Protein AF-A0A434STE9-F1 (afdb_monomer_lite)

Secondary structure (DSSP, 8-state):
---------------HHHHHIIIIIHHHHHHHHT-SSGGGS-----------

Structure (mmCIF, N/CA/C/O backbone):
data_AF-A0A434STE9-F1
#
_entry.id   AF-A0A434STE9-F1
#
loop_
_atom_site.group_PDB
_atom_site.id
_atom_site.type_symbol
_atom_site.label_atom_id
_atom_site.label_alt_id
_atom_site.label_comp_id
_atom_site.label_asym_id
_atom_site.label_entity_id
_atom_site.label_seq_id
_atom_site.pdbx_PDB_ins_code
_atom_site.Cartn_x
_atom_site.Cartn_y
_atom_site.Cartn_z
_atom_site.occupancy
_atom_site.B_iso_or_equiv
_atom_site.auth_seq_id
_atom_site.auth_comp_id
_atom_site.auth_asym_id
_atom_site.auth_atom_id
_atom_site.pdbx_PDB_model_num
ATOM 1 N N . MET A 1 1 ? 43.449 -17.905 17.628 1.00 41.59 1 MET A N 1
ATOM 2 C CA . MET A 1 1 ? 42.538 -19.020 17.282 1.00 41.59 1 MET A CA 1
ATOM 3 C C . MET A 1 1 ? 41.318 -18.896 18.193 1.00 41.59 1 MET A C 1
ATOM 5 O O . MET A 1 1 ? 41.399 -19.224 19.363 1.00 41.59 1 MET A O 1
ATOM 9 N N . ALA A 1 2 ? 40.377 -18.024 17.836 1.00 49.75 2 ALA A N 1
ATOM 10 C CA .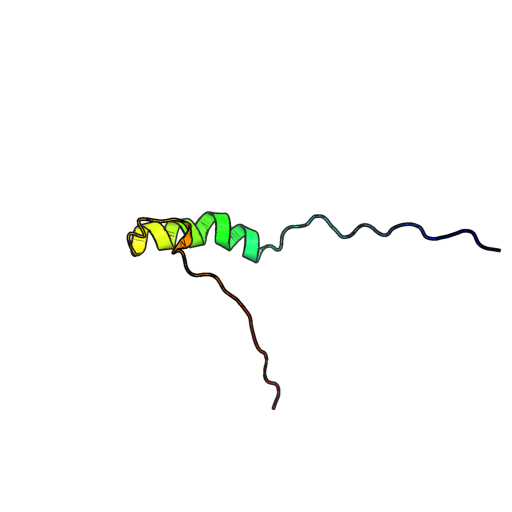 ALA A 1 2 ? 39.178 -18.332 17.044 1.00 49.75 2 ALA A CA 1
ATOM 11 C C . ALA A 1 2 ? 38.079 -19.033 17.876 1.00 49.75 2 ALA A C 1
ATOM 13 O O . ALA A 1 2 ? 37.982 -20.253 17.905 1.00 49.75 2 ALA A O 1
ATOM 14 N N . LYS A 1 3 ? 37.250 -18.217 18.538 1.00 44.72 3 LYS A N 1
ATOM 15 C CA . LYS A 1 3 ? 35.855 -18.512 18.909 1.00 44.72 3 LYS A CA 1
ATOM 16 C C . LYS A 1 3 ? 35.053 -17.284 18.449 1.00 44.72 3 LYS A C 1
ATOM 18 O O . LYS A 1 3 ? 35.320 -16.188 18.924 1.00 44.72 3 LYS A O 1
ATOM 23 N N . ALA A 1 4 ? 34.438 -17.368 17.271 1.00 45.12 4 ALA A N 1
ATOM 24 C CA . ALA A 1 4 ? 33.014 -17.658 17.067 1.00 45.12 4 ALA A CA 1
ATOM 25 C C . ALA A 1 4 ? 32.138 -16.381 17.111 1.00 45.12 4 ALA A C 1
ATOM 27 O O . ALA A 1 4 ? 31.688 -15.946 18.163 1.00 45.12 4 ALA A O 1
ATOM 28 N N . GLU A 1 5 ? 31.983 -15.798 15.915 1.00 53.41 5 GLU A N 1
ATOM 29 C CA . GLU A 1 5 ? 30.812 -15.095 15.353 1.00 53.41 5 GLU A CA 1
ATOM 30 C C . GLU A 1 5 ? 30.096 -14.014 16.188 1.00 53.41 5 GLU A C 1
ATOM 32 O O . GLU A 1 5 ? 29.089 -14.238 16.860 1.00 53.41 5 GLU A O 1
ATOM 37 N N . THR A 1 6 ? 30.533 -12.765 16.009 1.00 48.38 6 THR A N 1
ATOM 38 C CA . THR A 1 6 ? 29.764 -11.566 16.360 1.00 48.38 6 THR A CA 1
ATOM 39 C C . THR A 1 6 ? 28.675 -11.286 15.317 1.00 48.38 6 THR A C 1
ATOM 41 O O . THR A 1 6 ? 28.888 -10.662 14.282 1.00 48.38 6 THR A O 1
ATOM 44 N N . LYS A 1 7 ? 27.473 -11.762 15.645 1.00 55.34 7 LYS A N 1
ATOM 45 C CA . LYS A 1 7 ? 26.137 -11.372 15.160 1.00 55.34 7 LYS A CA 1
ATOM 46 C C . LYS A 1 7 ? 26.073 -9.910 14.660 1.00 55.34 7 LYS A C 1
ATOM 48 O O . LYS A 1 7 ? 25.945 -8.987 15.463 1.00 55.34 7 LYS A O 1
ATOM 53 N N . GLN A 1 8 ? 26.140 -9.687 13.344 1.00 49.28 8 GLN A N 1
ATOM 54 C CA . GLN A 1 8 ? 25.977 -8.350 12.757 1.00 49.28 8 GLN A CA 1
ATOM 55 C C . GLN A 1 8 ? 24.493 -8.003 12.602 1.00 49.28 8 GLN A C 1
ATOM 57 O O . GLN A 1 8 ? 23.698 -8.751 12.036 1.00 49.28 8 GLN A O 1
ATOM 62 N N . ALA A 1 9 ? 24.130 -6.860 13.179 1.00 51.31 9 ALA A N 1
ATOM 63 C CA . ALA A 1 9 ? 22.787 -6.321 13.270 1.00 51.31 9 ALA A CA 1
ATOM 64 C C . ALA A 1 9 ? 22.189 -6.025 11.884 1.00 51.31 9 ALA A C 1
ATOM 66 O O . ALA A 1 9 ? 22.538 -5.038 11.239 1.00 51.31 9 ALA A O 1
ATOM 67 N N . ALA A 1 10 ? 21.226 -6.845 11.458 1.00 52.19 10 ALA A N 1
ATOM 68 C CA . ALA A 1 10 ? 20.295 -6.467 10.406 1.00 52.19 10 ALA A CA 1
ATOM 69 C C . ALA A 1 10 ? 19.465 -5.288 10.924 1.00 52.19 10 ALA A C 1
ATOM 71 O O . ALA A 1 10 ? 18.635 -5.440 11.823 1.00 52.19 10 ALA A O 1
ATOM 72 N N . ALA A 1 11 ? 19.761 -4.098 10.405 1.00 52.25 11 ALA A N 1
ATOM 73 C CA . ALA A 1 11 ? 19.044 -2.875 10.699 1.00 52.25 11 ALA A CA 1
ATOM 74 C C . ALA A 1 11 ? 17.533 -3.133 10.674 1.00 52.25 11 ALA A C 1
ATOM 76 O O . ALA A 1 11 ? 16.953 -3.497 9.652 1.00 52.25 11 ALA A O 1
ATOM 77 N N . LYS A 1 12 ? 16.901 -2.912 11.824 1.00 58.81 12 LYS A N 1
ATOM 78 C CA . LYS A 1 12 ? 15.456 -2.932 12.058 1.00 58.81 12 LYS A CA 1
ATOM 79 C C . LYS A 1 12 ? 14.794 -1.711 11.392 1.00 58.81 12 LYS A C 1
ATOM 81 O O . LYS A 1 12 ? 14.020 -1.005 12.021 1.00 58.81 12 LYS A O 1
ATOM 86 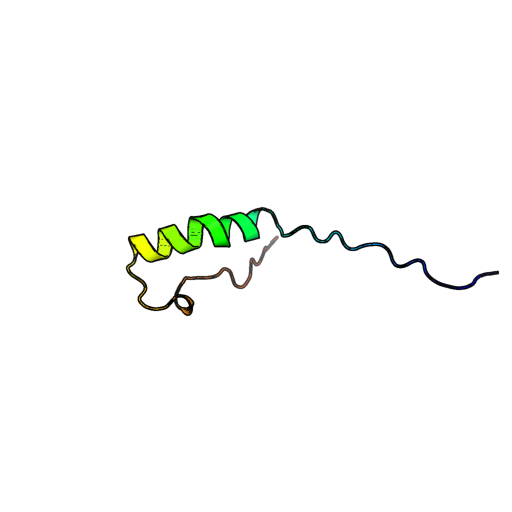N N . ASN A 1 13 ? 15.172 -1.410 10.150 1.00 65.94 13 ASN A N 1
ATOM 87 C CA . ASN A 1 13 ? 14.676 -0.284 9.375 1.00 65.94 13 ASN A CA 1
ATOM 88 C C . ASN A 1 13 ? 13.639 -0.812 8.395 1.00 65.94 13 ASN A C 1
ATOM 90 O O . ASN A 1 13 ? 13.964 -1.476 7.413 1.00 65.94 13 ASN A O 1
ATOM 94 N N . GLU A 1 14 ? 12.373 -0.538 8.690 1.00 73.62 14 GLU A N 1
ATOM 95 C CA . GLU A 1 14 ? 11.287 -0.800 7.760 1.00 73.62 14 GLU A CA 1
ATOM 96 C C . GLU A 1 14 ? 11.579 -0.108 6.411 1.00 73.62 14 GLU A C 1
ATOM 98 O O . GLU A 1 14 ? 11.961 1.068 6.400 1.00 73.62 14 GLU A O 1
ATOM 103 N N . PRO A 1 15 ? 11.436 -0.802 5.263 1.00 87.25 15 PRO A N 1
ATOM 104 C CA . PRO A 1 15 ? 11.653 -0.187 3.959 1.00 87.25 15 PRO A CA 1
ATOM 105 C C . PRO A 1 15 ? 10.793 1.071 3.812 1.00 87.25 15 PRO A C 1
ATOM 107 O O . PRO A 1 15 ? 9.583 1.024 4.032 1.00 87.25 15 PRO A O 1
ATOM 110 N N . ARG A 1 16 ? 11.396 2.195 3.402 1.00 86.81 16 ARG A N 1
ATOM 111 C CA . ARG A 1 16 ? 10.709 3.502 3.304 1.00 86.81 16 ARG A CA 1
ATOM 112 C C . ARG A 1 16 ? 9.376 3.411 2.553 1.00 86.81 16 ARG A C 1
ATOM 114 O O . ARG A 1 16 ? 8.377 3.961 3.000 1.00 86.81 16 ARG A O 1
ATOM 121 N N . LEU A 1 17 ? 9.355 2.669 1.445 1.00 85.50 17 LEU A N 1
ATOM 122 C CA . LEU A 1 17 ? 8.160 2.477 0.615 1.00 85.50 17 LEU A CA 1
ATOM 123 C C . LEU A 1 17 ? 7.084 1.621 1.296 1.00 85.50 17 LEU A C 1
ATOM 125 O O . LEU A 1 17 ? 5.897 1.853 1.094 1.00 85.50 17 LEU A O 1
ATOM 129 N N . LYS A 1 18 ? 7.480 0.666 2.144 1.00 85.62 18 LYS A N 1
ATOM 130 C CA . LYS A 1 18 ? 6.547 -0.166 2.911 1.00 85.62 18 LYS A CA 1
ATOM 131 C C . LYS A 1 18 ? 5.804 0.657 3.970 1.00 85.62 18 LYS A C 1
ATOM 133 O O . LYS A 1 18 ? 4.611 0.433 4.177 1.00 85.62 18 LYS A O 1
ATOM 138 N N . LYS A 1 19 ? 6.485 1.624 4.591 1.00 88.50 19 LYS A N 1
ATOM 139 C CA . LYS A 1 19 ? 5.872 2.577 5.525 1.00 88.50 19 LYS A CA 1
ATOM 140 C C . LYS A 1 19 ? 4.852 3.477 4.818 1.00 88.50 19 LYS A C 1
ATOM 142 O O . LYS A 1 19 ? 3.704 3.556 5.239 1.00 88.50 19 LYS A O 1
ATOM 147 N N . VAL A 1 20 ? 5.239 4.068 3.684 1.00 87.88 20 VAL A N 1
ATOM 148 C CA . VAL A 1 20 ? 4.346 4.906 2.858 1.00 87.88 20 VAL A CA 1
ATOM 149 C C . VAL A 1 20 ? 3.107 4.124 2.408 1.00 87.88 20 VAL A C 1
ATOM 151 O O . VAL A 1 20 ? 1.986 4.617 2.516 1.00 87.88 20 VAL A O 1
ATOM 154 N N . TYR A 1 21 ? 3.276 2.872 1.975 1.00 89.00 21 TYR A N 1
ATOM 155 C CA . TYR A 1 21 ? 2.148 2.034 1.572 1.00 89.00 21 TYR A CA 1
ATOM 156 C C . TYR A 1 21 ? 1.115 1.844 2.697 1.00 89.00 21 TYR A C 1
ATOM 158 O O . TYR A 1 21 ? -0.086 1.978 2.463 1.00 89.00 21 TYR A O 1
ATOM 166 N N . GLN A 1 22 ? 1.578 1.577 3.921 1.00 85.50 22 GLN A N 1
ATOM 167 C CA . GLN A 1 22 ? 0.704 1.364 5.077 1.00 85.50 22 GLN A CA 1
ATOM 168 C C . GLN A 1 22 ? 0.021 2.651 5.553 1.00 85.50 22 GLN A C 1
ATOM 170 O O . GLN A 1 22 ? -1.161 2.623 5.888 1.00 85.50 22 GLN A O 1
ATOM 175 N N . GLU A 1 23 ? 0.748 3.769 5.588 1.00 88.69 23 GLU A N 1
ATOM 176 C CA . GLU A 1 23 ? 0.254 5.009 6.196 1.00 88.69 23 GLU A CA 1
ATOM 177 C C . GLU A 1 23 ? -0.647 5.824 5.266 1.00 88.69 23 GLU A C 1
ATOM 179 O O . GLU A 1 23 ? -1.645 6.381 5.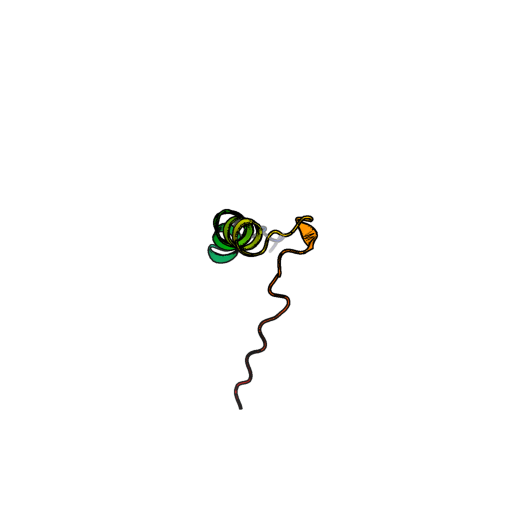725 1.00 88.69 23 GLU A O 1
ATOM 184 N N . THR A 1 24 ? -0.301 5.907 3.978 1.00 88.19 24 THR A N 1
ATOM 185 C CA . THR A 1 24 ? -0.955 6.818 3.021 1.00 88.19 24 THR A CA 1
ATOM 186 C C . THR A 1 24 ? -1.713 6.074 1.933 1.00 88.19 24 THR A C 1
ATOM 188 O O . THR A 1 24 ? -2.897 6.332 1.732 1.00 88.19 24 THR A O 1
ATOM 191 N N . ILE A 1 25 ? -1.070 5.121 1.254 1.00 87.12 25 ILE A N 1
ATOM 192 C CA . ILE A 1 25 ? -1.657 4.487 0.061 1.00 87.12 25 ILE A CA 1
ATOM 193 C C . ILE A 1 25 ? -2.858 3.610 0.433 1.00 87.12 25 ILE A C 1
ATOM 195 O O . ILE A 1 25 ? -3.894 3.697 -0.216 1.00 87.12 25 ILE A O 1
ATOM 199 N N . ARG A 1 26 ? -2.763 2.807 1.501 1.00 86.81 26 ARG A N 1
ATOM 200 C CA . ARG A 1 26 ? -3.865 1.937 1.947 1.00 86.81 26 ARG A CA 1
ATOM 201 C C . ARG A 1 26 ? -5.138 2.720 2.276 1.00 86.81 26 ARG A C 1
ATOM 203 O O . ARG A 1 26 ? -6.215 2.303 1.863 1.00 86.81 26 ARG A O 1
ATOM 210 N N . LYS A 1 27 ? -5.006 3.853 2.972 1.00 86.56 27 LYS A N 1
ATOM 211 C CA . LYS A 1 27 ? -6.139 4.720 3.332 1.00 86.56 27 LYS A CA 1
ATOM 212 C C . LYS A 1 27 ? -6.745 5.383 2.100 1.00 86.56 27 LYS A C 1
ATOM 214 O O . LYS A 1 27 ? -7.946 5.280 1.889 1.00 86.56 27 LYS A O 1
ATOM 219 N N . ALA A 1 28 ? -5.901 5.955 1.238 1.00 88.06 28 ALA A N 1
ATOM 220 C CA . ALA A 1 28 ? -6.352 6.573 -0.005 1.00 88.06 28 ALA A CA 1
ATOM 221 C C . ALA A 1 28 ? -7.089 5.575 -0.918 1.00 88.06 28 ALA A C 1
ATOM 223 O O . ALA A 1 28 ? -8.118 5.913 -1.492 1.00 88.06 28 ALA A O 1
ATOM 224 N N . LEU A 1 29 ? -6.607 4.330 -1.020 1.00 86.69 29 LEU A N 1
ATOM 225 C CA . LEU A 1 29 ? -7.270 3.282 -1.802 1.00 86.69 29 LEU A CA 1
ATOM 226 C C . LEU A 1 29 ? -8.597 2.833 -1.180 1.00 86.69 29 LEU A C 1
ATOM 228 O O . LEU A 1 29 ? -9.542 2.554 -1.911 1.00 86.69 29 LEU A O 1
ATOM 232 N N . GLN A 1 30 ? -8.681 2.759 0.148 1.00 83.88 30 GLN A N 1
ATOM 233 C CA . GLN A 1 30 ? -9.926 2.412 0.830 1.00 83.88 30 GLN A CA 1
ATOM 234 C C . GLN A 1 30 ? -10.999 3.488 0.629 1.00 83.88 30 GLN A C 1
ATOM 236 O O . GLN A 1 30 ? -12.139 3.148 0.329 1.00 83.88 30 GLN A O 1
ATOM 241 N N . GLU A 1 31 ? -10.630 4.766 0.721 1.00 84.50 31 GLU A N 1
ATOM 242 C CA . GLU A 1 31 ? -11.544 5.896 0.509 1.00 84.50 31 GLU A CA 1
ATOM 243 C C . GLU A 1 31 ? -11.982 6.035 -0.955 1.00 84.50 31 GLU A C 1
ATOM 245 O O . GLU A 1 31 ? -13.155 6.272 -1.225 1.00 84.50 31 GLU A O 1
ATOM 250 N N . GLN A 1 32 ? -11.063 5.866 -1.912 1.00 83.38 32 GLN A N 1
ATOM 251 C CA . GLN A 1 32 ? -11.369 6.035 -3.338 1.00 83.38 32 GLN A CA 1
ATOM 252 C C . GLN A 1 32 ? -12.237 4.915 -3.913 1.00 83.38 32 GLN A C 1
ATOM 254 O O . GLN A 1 32 ? -13.042 5.168 -4.807 1.00 83.38 32 GLN A O 1
ATOM 259 N N . PHE A 1 33 ? -12.062 3.683 -3.432 1.00 82.69 33 PHE A N 1
ATOM 260 C CA . PHE A 1 33 ? -12.720 2.506 -4.004 1.00 82.69 33 PHE A CA 1
ATOM 261 C C . PHE A 1 33 ? -13.746 1.859 -3.068 1.00 82.69 33 PHE A C 1
ATOM 263 O O . PHE A 1 33 ? -14.410 0.911 -3.476 1.00 82.69 33 PHE A O 1
ATOM 270 N N . GLY A 1 34 ? -13.900 2.366 -1.840 1.00 81.00 34 GLY A N 1
ATOM 271 C CA . GLY A 1 34 ? -14.924 1.910 -0.901 1.00 81.00 34 GLY A CA 1
ATOM 272 C C . GLY A 1 34 ? -14.770 0.445 -0.493 1.00 81.00 34 GLY A C 1
ATOM 273 O O . GLY A 1 34 ? -15.764 -0.266 -0.401 1.00 81.00 34 GLY A O 1
ATOM 274 N N . TYR A 1 35 ? -13.540 -0.038 -0.291 1.00 81.12 35 TYR A N 1
ATOM 275 C CA . TYR A 1 35 ? -13.327 -1.424 0.135 1.00 81.12 35 TYR A CA 1
ATOM 276 C C . TYR A 1 35 ? -13.888 -1.648 1.549 1.00 81.12 35 TYR A C 1
ATOM 278 O O . TYR A 1 35 ? -13.343 -1.127 2.527 1.00 81.12 35 TYR A O 1
ATOM 286 N N . ASP A 1 36 ? -14.927 -2.482 1.657 1.00 75.06 36 ASP A N 1
ATOM 287 C CA . ASP A 1 36 ? -15.548 -2.867 2.936 1.00 75.06 36 ASP A CA 1
ATOM 288 C C . ASP A 1 36 ? -14.593 -3.660 3.839 1.00 75.06 36 ASP A C 1
ATOM 290 O O . ASP A 1 36 ? -14.741 -3.684 5.061 1.00 75.06 36 ASP A O 1
ATOM 294 N N . ASN A 1 37 ? -13.601 -4.330 3.243 1.00 80.00 37 ASN A N 1
ATOM 295 C CA . ASN A 1 37 ? -12.649 -5.161 3.963 1.00 80.00 37 ASN A CA 1
ATOM 296 C C . ASN A 1 37 ? -11.207 -4.727 3.695 1.00 80.00 37 ASN A C 1
ATOM 298 O O . ASN A 1 37 ? -10.720 -4.704 2.566 1.00 80.00 37 ASN A O 1
ATOM 302 N N . GLU A 1 38 ? -10.478 -4.499 4.777 1.00 75.56 38 GLU A N 1
ATOM 303 C CA . GLU A 1 38 ? -9.066 -4.133 4.803 1.00 75.56 38 GLU A CA 1
ATOM 304 C C . GLU A 1 38 ? -8.130 -5.108 4.065 1.00 75.56 38 GLU A C 1
ATOM 306 O O . GLU A 1 38 ? -7.050 -4.727 3.605 1.00 75.56 38 GLU A O 1
ATOM 311 N N . MET A 1 39 ? -8.529 -6.376 3.954 1.00 84.38 39 MET A N 1
ATOM 312 C CA . MET A 1 39 ? -7.772 -7.407 3.237 1.00 84.38 39 MET A CA 1
ATOM 313 C C . MET A 1 39 ? -7.956 -7.360 1.714 1.00 84.38 39 MET A C 1
ATOM 315 O O . MET A 1 39 ? -7.168 -7.982 1.004 1.00 84.38 39 MET A O 1
ATOM 319 N N . GLN A 1 40 ? -8.960 -6.635 1.208 1.00 83.31 40 GLN A N 1
ATOM 320 C CA . GLN A 1 40 ? -9.183 -6.446 -0.232 1.00 83.31 40 GLN A CA 1
ATOM 321 C C . GLN A 1 40 ? -8.256 -5.388 -0.836 1.00 83.31 40 GLN A C 1
ATOM 323 O O . GLN A 1 40 ? -8.135 -5.313 -2.057 1.00 83.31 40 GLN A O 1
ATOM 328 N N . VAL A 1 41 ? -7.576 -4.590 -0.002 1.00 85.56 41 VAL A N 1
ATOM 329 C CA . VAL A 1 41 ? -6.662 -3.553 -0.485 1.00 85.56 41 VAL A CA 1
ATOM 330 C C . VAL A 1 41 ? -5.528 -4.200 -1.301 1.00 8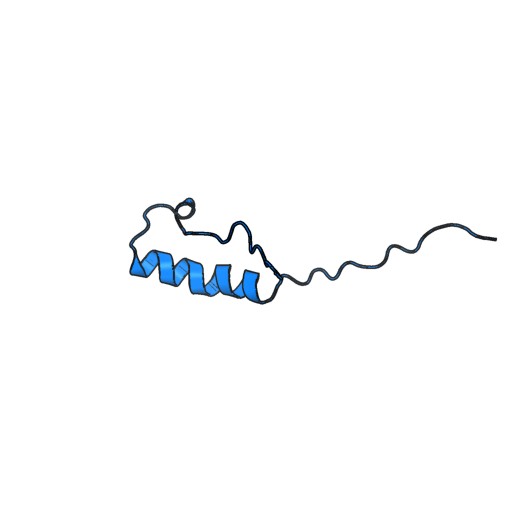5.56 41 VAL A C 1
ATOM 332 O O . VAL A 1 41 ? -4.785 -5.028 -0.758 1.00 85.56 41 VAL A O 1
ATOM 335 N N . PRO A 1 42 ? -5.351 -3.828 -2.587 1.00 85.50 42 PRO A N 1
ATOM 336 C CA . PRO A 1 42 ? -4.361 -4.446 -3.466 1.00 85.50 42 PRO A CA 1
ATOM 337 C C . PRO A 1 42 ? -2.927 -4.314 -2.941 1.00 85.50 42 PRO A C 1
ATOM 339 O O . PRO A 1 42 ? -2.511 -3.235 -2.512 1.00 85.50 42 PRO A O 1
ATOM 342 N N . ARG A 1 43 ? -2.148 -5.403 -3.016 1.00 88.38 43 ARG A N 1
ATOM 343 C CA . ARG A 1 43 ? -0.730 -5.475 -2.612 1.00 88.38 43 ARG A CA 1
AT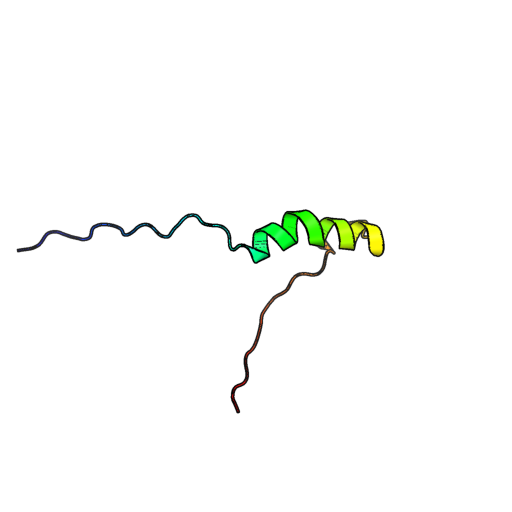OM 344 C C . ARG A 1 43 ? 0.159 -5.861 -3.794 1.00 88.38 43 ARG A C 1
ATOM 346 O O . ARG A 1 43 ? 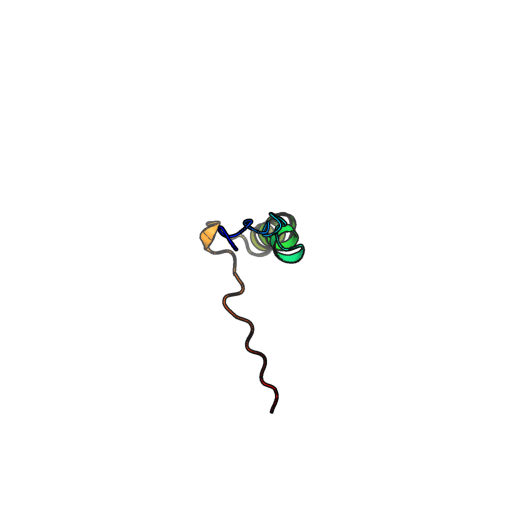-0.267 -6.599 -4.675 1.00 88.38 43 ARG A O 1
ATOM 353 N N . ILE A 1 44 ? 1.408 -5.393 -3.778 1.00 88.69 44 ILE A N 1
ATOM 354 C CA . ILE A 1 44 ? 2.433 -5.807 -4.746 1.00 88.69 44 ILE A CA 1
ATOM 355 C C . ILE A 1 44 ? 3.005 -7.152 -4.289 1.00 88.69 44 ILE A C 1
ATOM 357 O O . ILE A 1 44 ? 3.599 -7.222 -3.216 1.00 88.69 44 ILE A O 1
ATOM 361 N N . ASP A 1 45 ? 2.817 -8.198 -5.093 1.00 88.38 45 ASP A N 1
ATOM 362 C CA . ASP A 1 45 ? 3.292 -9.555 -4.781 1.00 88.38 45 ASP A CA 1
ATOM 363 C C . ASP A 1 45 ? 4.754 -9.763 -5.211 1.00 88.38 45 ASP A C 1
ATOM 365 O O . ASP A 1 45 ? 5.617 -10.119 -4.411 1.00 88.38 45 ASP A O 1
ATOM 369 N N . LYS A 1 46 ? 5.082 -9.440 -6.468 1.00 89.56 46 LYS A N 1
ATOM 370 C CA . LYS A 1 46 ? 6.460 -9.497 -6.968 1.00 89.56 46 LYS A CA 1
ATOM 371 C C . LYS A 1 46 ? 6.719 -8.474 -8.064 1.00 89.56 46 LYS A C 1
ATOM 373 O O . LYS A 1 46 ? 5.834 -8.154 -8.852 1.00 89.56 46 LYS A O 1
ATOM 378 N N . ILE A 1 47 ? 7.966 -8.021 -8.146 1.00 88.75 47 ILE A N 1
ATOM 379 C CA . ILE A 1 47 ? 8.477 -7.219 -9.258 1.00 88.75 47 ILE A CA 1
ATOM 380 C C . ILE A 1 47 ? 9.471 -8.107 -10.005 1.00 88.75 47 ILE A C 1
ATOM 382 O O . ILE A 1 47 ? 10.529 -8.431 -9.471 1.00 88.75 47 ILE A O 1
ATOM 386 N N . VAL A 1 48 ? 9.112 -8.547 -11.212 1.00 90.88 48 VAL A N 1
ATOM 387 C CA . VAL A 1 48 ? 10.024 -9.302 -12.082 1.00 90.88 48 VAL A CA 1
ATOM 388 C C . VAL A 1 48 ? 10.746 -8.300 -12.970 1.00 90.88 48 VAL A C 1
ATOM 390 O O . VAL A 1 48 ? 10.106 -7.595 -13.747 1.00 90.88 48 VAL A O 1
ATOM 393 N N . LEU A 1 49 ? 12.069 -8.234 -12.851 1.00 89.00 49 LEU A N 1
ATOM 394 C CA . LEU A 1 49 ? 12.903 -7.472 -13.770 1.00 89.00 49 LEU A CA 1
ATOM 395 C C . LEU A 1 49 ? 13.422 -8.427 -14.845 1.00 89.00 49 LEU A C 1
ATOM 397 O O . LEU A 1 49 ? 14.217 -9.313 -14.543 1.00 89.00 49 LEU A O 1
ATOM 401 N N . ASN A 1 50 ? 12.962 -8.248 -16.082 1.00 90.38 50 ASN A N 1
ATOM 402 C CA . ASN A 1 50 ? 13.543 -8.918 -17.238 1.00 90.38 50 ASN A CA 1
ATOM 403 C C . ASN A 1 50 ? 14.609 -8.000 -17.841 1.00 90.38 50 ASN A C 1
ATOM 405 O O . ASN A 1 50 ? 14.290 -6.909 -18.314 1.00 90.38 50 ASN A O 1
ATOM 409 N N . MET A 1 51 ? 15.862 -8.430 -17.796 1.00 80.00 51 MET A N 1
ATOM 410 C CA . MET A 1 51 ? 16.927 -7.862 -18.616 1.00 80.00 51 MET A CA 1
ATOM 411 C C . MET A 1 51 ? 17.130 -8.872 -19.739 1.00 80.00 51 MET A C 1
ATOM 413 O O . MET A 1 51 ? 17.329 -10.043 -19.430 1.00 80.00 51 MET A O 1
ATOM 417 N N . GLY A 1 52 ? 16.931 -8.414 -20.979 1.00 77.88 52 GLY A N 1
ATOM 418 C CA . GLY A 1 52 ? 16.747 -9.245 -22.177 1.00 77.88 52 GLY A CA 1
ATOM 419 C C . GLY A 1 52 ? 17.724 -10.399 -22.339 1.00 77.88 52 GLY A C 1
ATOM 420 O O . GLY A 1 52 ? 18.914 -10.220 -21.999 1.00 77.88 52 GLY A O 1
#

Foldseek 3Di:
DDDDDDDDDPPPDDPPVNVCCVPPVLVVQCVVPVDPDSVPRDDDPDDDDDDD

Sequence (52 aa):
MAKAETKQAAAKNEPRLKKVYQETIRKALQEQFGYDNEMQVPRIDKIVLNMG

pLDDT: mean 76.69, std 15.37, range [41.59, 90.88]

Radius of gyration: 19.03 Å; chains: 1; bounding box: 58×26×41 Å